Protein AF-A0A1B6GAY7-F1 (afdb_monomer)

Nearest PDB structures (foldseek):
  6uro-assembly1_F  TM=9.931E-01  e=2.383E-10  Homo sapiens
  2ooe-assembly1_A-2  TM=9.954E-01  e=4.032E-10  Mus musculus

Structure (mmCIF, N/CA/C/O backbone):
data_AF-A0A1B6GAY7-F1
#
_entry.id   AF-A0A1B6GAY7-F1
#
loop_
_atom_site.group_PDB
_atom_site.id
_atom_site.type_symbol
_atom_site.label_atom_id
_atom_site.label_alt_id
_atom_site.label_comp_id
_atom_site.label_asym_id
_atom_site.label_entity_id
_atom_site.label_seq_id
_atom_site.pdbx_PDB_ins_code
_atom_site.Cartn_x
_atom_site.Cartn_y
_atom_site.Cartn_z
_atom_site.occupancy
_atom_site.B_iso_or_equiv
_atom_site.auth_seq_id
_atom_site.auth_comp_id
_atom_site.auth_asym_id
_atom_site.auth_atom_id
_atom_site.pdbx_PDB_model_num
ATOM 1 N N . GLU A 1 1 ? 14.647 10.108 -11.038 1.00 74.81 1 GLU A N 1
ATOM 2 C CA . GLU A 1 1 ? 13.353 10.812 -10.853 1.00 74.81 1 GLU A CA 1
ATOM 3 C C . GLU A 1 1 ? 12.911 10.953 -9.396 1.00 74.81 1 GLU A C 1
ATOM 5 O O . GLU A 1 1 ? 12.972 12.069 -8.897 1.00 74.81 1 GLU A O 1
ATOM 10 N N . ILE A 1 2 ? 12.541 9.877 -8.680 1.00 77.62 2 ILE A N 1
ATOM 11 C CA . ILE A 1 2 ? 12.000 9.977 -7.299 1.00 77.62 2 ILE A CA 1
ATOM 12 C C . ILE A 1 2 ? 12.979 10.670 -6.333 1.00 77.62 2 ILE A C 1
ATOM 14 O O . ILE A 1 2 ? 12.605 11.623 -5.660 1.00 77.62 2 ILE A O 1
ATOM 18 N N . ARG A 1 3 ? 14.266 10.284 -6.344 1.00 78.44 3 ARG A N 1
ATOM 19 C CA . ARG A 1 3 ? 15.323 10.946 -5.545 1.00 78.44 3 ARG A CA 1
ATOM 20 C C . ARG A 1 3 ? 15.480 12.446 -5.824 1.00 78.44 3 ARG A C 1
ATOM 22 O O . ARG A 1 3 ? 15.930 13.175 -4.953 1.00 78.44 3 ARG A O 1
ATOM 29 N N . VAL A 1 4 ? 15.128 12.895 -7.028 1.00 82.19 4 VAL A N 1
ATOM 30 C CA . VAL A 1 4 ? 15.241 14.297 -7.471 1.00 82.19 4 VAL A CA 1
ATOM 31 C C . VAL A 1 4 ? 13.868 14.996 -7.397 1.00 82.19 4 VAL A C 1
ATOM 33 O O . VAL A 1 4 ? 13.689 16.078 -7.941 1.00 82.19 4 VAL A O 1
ATOM 36 N N . ARG A 1 5 ? 12.875 14.372 -6.737 1.00 80.94 5 ARG A N 1
ATOM 37 C CA . ARG A 1 5 ? 11.490 14.854 -6.568 1.00 80.94 5 ARG A CA 1
ATOM 38 C C . ARG A 1 5 ? 10.761 15.192 -7.876 1.00 80.94 5 ARG A C 1
ATOM 40 O O . ARG A 1 5 ? 9.799 15.955 -7.877 1.00 80.94 5 ARG A O 1
ATOM 47 N N . ASN A 1 6 ? 11.172 14.590 -8.994 1.00 86.56 6 ASN A N 1
ATOM 48 C CA . ASN A 1 6 ? 10.479 14.745 -10.272 1.00 86.56 6 ASN A CA 1
ATOM 49 C C . ASN A 1 6 ? 9.335 13.727 -10.389 1.00 86.56 6 ASN A C 1
ATOM 51 O O . ASN A 1 6 ? 9.463 12.679 -11.030 1.00 86.56 6 ASN A O 1
ATOM 55 N N . TYR A 1 7 ? 8.231 14.014 -9.701 1.00 87.19 7 TYR A N 1
ATOM 56 C CA . TYR A 1 7 ? 7.109 13.083 -9.575 1.00 87.19 7 TYR A CA 1
ATOM 57 C C . TYR A 1 7 ? 6.330 12.891 -10.882 1.00 87.19 7 TYR A C 1
ATOM 59 O O . TYR A 1 7 ? 5.909 11.776 -11.167 1.00 87.19 7 TYR A O 1
ATOM 67 N N . GLU A 1 8 ? 6.228 13.915 -11.733 1.00 87.69 8 GLU A N 1
ATOM 68 C CA . GLU A 1 8 ? 5.519 13.806 -13.016 1.00 87.69 8 GLU A CA 1
ATOM 69 C C . GLU A 1 8 ? 6.206 12.812 -13.968 1.00 87.69 8 GLU A C 1
ATOM 71 O O . GLU A 1 8 ? 5.561 11.947 -14.568 1.00 87.69 8 GLU A O 1
ATOM 76 N N . LYS A 1 9 ? 7.540 12.882 -14.078 1.00 89.62 9 LYS A N 1
ATOM 77 C CA . LYS A 1 9 ? 8.302 11.908 -14.874 1.00 89.62 9 LYS A CA 1
ATOM 78 C C . LYS A 1 9 ? 8.256 10.514 -14.254 1.00 89.62 9 LYS A C 1
ATOM 80 O O . LYS A 1 9 ? 8.156 9.536 -14.994 1.00 89.62 9 LYS A O 1
ATOM 85 N N . ALA A 1 10 ? 8.308 10.411 -12.924 1.00 91.00 10 ALA A N 1
ATOM 86 C CA . ALA A 1 10 ? 8.174 9.129 -12.233 1.00 91.00 10 ALA A CA 1
ATOM 87 C C . ALA A 1 10 ? 6.816 8.465 -12.529 1.00 91.00 10 ALA A C 1
ATOM 89 O O . ALA A 1 10 ? 6.781 7.278 -12.848 1.00 91.00 10 ALA A O 1
ATOM 90 N N . GLU A 1 11 ? 5.720 9.228 -12.519 1.00 91.31 11 GLU A N 1
ATOM 91 C CA . GLU A 1 11 ? 4.382 8.719 -12.835 1.00 91.31 11 GLU A CA 1
ATOM 92 C C . GLU A 1 11 ? 4.288 8.184 -14.268 1.00 91.31 11 GLU A C 1
ATOM 94 O O . GLU A 1 11 ? 3.832 7.058 -14.478 1.00 91.31 11 GLU A O 1
ATOM 99 N N . LYS A 1 12 ? 4.811 8.932 -15.250 1.00 93.69 12 LYS A N 1
ATOM 100 C CA . LYS A 1 12 ? 4.883 8.486 -16.654 1.00 93.69 12 LYS A CA 1
ATOM 101 C C . LYS A 1 12 ? 5.698 7.197 -16.814 1.00 93.69 12 LYS A C 1
ATOM 103 O O . LYS A 1 12 ? 5.348 6.339 -17.624 1.00 93.69 12 LYS A O 1
ATOM 108 N N . LEU A 1 13 ? 6.776 7.033 -16.041 1.00 93.50 13 LEU A N 1
ATOM 109 C CA . LEU A 1 13 ? 7.560 5.795 -16.040 1.00 93.50 13 LEU A CA 1
ATOM 110 C C . LEU A 1 13 ? 6.751 4.621 -15.481 1.00 93.50 13 LEU A C 1
ATOM 112 O O . LEU A 1 13 ? 6.685 3.587 -16.148 1.00 93.50 13 LEU A O 1
ATOM 116 N N . PHE A 1 14 ? 6.088 4.787 -14.332 1.00 94.75 14 PHE A N 1
ATOM 117 C CA . PHE A 1 14 ? 5.233 3.743 -13.758 1.00 94.75 14 PHE A CA 1
ATOM 118 C C . PHE A 1 14 ? 4.107 3.336 -14.712 1.00 94.75 14 PHE A C 1
ATOM 120 O O . PHE A 1 14 ? 3.928 2.144 -14.956 1.00 94.75 14 PHE A O 1
ATOM 127 N N . GLN A 1 15 ? 3.414 4.296 -15.332 1.00 93.38 15 GLN A N 1
ATOM 128 C CA . GLN A 1 15 ? 2.374 4.010 -16.330 1.00 93.38 15 GLN A CA 1
ATOM 129 C C . GLN A 1 15 ? 2.901 3.166 -17.501 1.00 93.38 15 GLN A C 1
ATOM 131 O O . GLN A 1 15 ? 2.192 2.310 -18.028 1.00 93.38 15 GLN A O 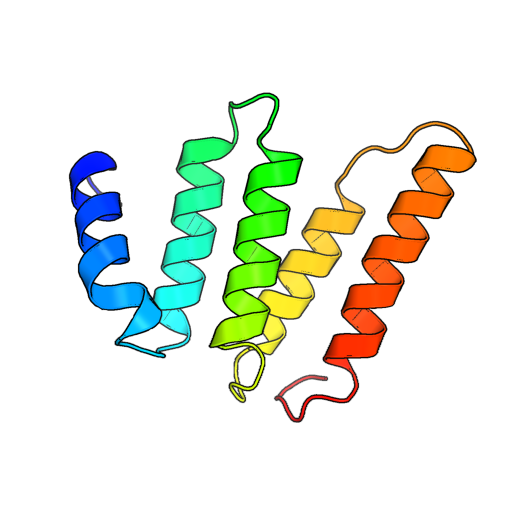1
ATOM 136 N N . ARG A 1 16 ? 4.162 3.370 -17.900 1.00 94.62 16 ARG A N 1
ATOM 137 C CA . ARG A 1 16 ? 4.773 2.647 -19.019 1.00 94.62 16 ARG A CA 1
ATOM 138 C C . ARG A 1 16 ? 5.212 1.226 -18.660 1.00 94.62 16 ARG A C 1
ATOM 140 O O . ARG A 1 16 ? 5.125 0.352 -19.528 1.00 94.62 16 ARG A O 1
ATOM 147 N N . CYS A 1 17 ? 5.733 0.997 -17.449 1.00 94.88 17 CYS A N 1
ATOM 148 C CA . CYS A 1 17 ? 6.415 -0.259 -17.110 1.00 94.88 17 CYS A CA 1
ATOM 149 C C . CYS A 1 17 ? 5.776 -1.103 -16.002 1.00 94.88 17 CYS A C 1
ATOM 151 O O . CYS A 1 17 ? 5.959 -2.316 -16.035 1.00 94.88 17 CYS A O 1
ATOM 153 N N . LEU A 1 18 ? 5.020 -0.526 -15.063 1.00 95.81 18 LEU A N 1
ATOM 154 C CA . LEU A 1 18 ? 4.642 -1.206 -13.816 1.00 95.81 18 LEU A CA 1
ATOM 155 C C . LEU A 1 18 ? 3.868 -2.513 -14.051 1.00 95.81 18 LEU A C 1
ATOM 157 O O . LEU A 1 18 ? 4.202 -3.545 -13.484 1.00 95.81 18 LEU A O 1
ATOM 161 N N . ILE A 1 19 ? 2.880 -2.498 -14.950 1.00 95.06 19 ILE A N 1
ATOM 162 C CA . ILE A 1 19 ? 2.085 -3.695 -15.277 1.00 95.06 19 ILE A CA 1
ATOM 163 C C . ILE A 1 19 ? 2.790 -4.665 -16.233 1.00 95.06 19 ILE A C 1
ATOM 165 O O . ILE A 1 19 ? 2.363 -5.807 -16.361 1.00 95.06 19 ILE A O 1
ATOM 169 N N . LYS A 1 20 ? 3.837 -4.209 -16.933 1.00 95.00 20 LYS A N 1
ATOM 170 C CA . LYS A 1 20 ? 4.602 -5.027 -17.887 1.00 95.00 20 LYS A CA 1
ATOM 171 C C . LYS A 1 20 ? 5.758 -5.758 -17.209 1.00 95.00 20 LYS A C 1
ATOM 173 O O . LYS A 1 20 ? 6.185 -6.797 -17.695 1.00 95.00 20 LYS A O 1
ATOM 178 N N . ILE A 1 21 ? 6.274 -5.199 -16.115 1.00 95.44 21 ILE A N 1
ATOM 179 C CA . ILE A 1 21 ? 7.420 -5.716 -15.372 1.00 95.44 21 ILE A CA 1
ATOM 180 C C . ILE A 1 21 ? 6.943 -6.100 -13.971 1.00 95.44 21 ILE A C 1
ATOM 182 O O . ILE A 1 21 ? 6.823 -5.261 -13.080 1.00 95.44 21 ILE A O 1
ATOM 186 N N . LEU A 1 22 ? 6.690 -7.391 -13.770 1.00 95.38 22 LEU A N 1
ATOM 187 C CA . LEU A 1 22 ? 6.277 -7.950 -12.482 1.00 95.38 22 LEU A CA 1
ATOM 188 C C . LEU A 1 22 ? 7.500 -8.224 -11.595 1.00 95.38 22 LEU A C 1
ATOM 190 O O . LEU A 1 22 ? 7.812 -9.363 -11.276 1.00 95.38 22 LEU A O 1
ATOM 194 N N . ASN A 1 23 ? 8.224 -7.163 -11.235 1.00 96.62 23 ASN A N 1
ATOM 195 C CA . ASN A 1 23 ? 9.360 -7.225 -10.317 1.00 96.62 23 ASN A CA 1
ATOM 196 C C . ASN A 1 23 ? 8.967 -6.665 -8.943 1.00 96.62 23 ASN A C 1
ATOM 198 O O . ASN A 1 23 ? 8.504 -5.528 -8.852 1.00 96.62 23 ASN A O 1
ATOM 202 N N . ILE A 1 24 ? 9.184 -7.436 -7.876 1.00 96.62 24 ILE A N 1
ATOM 203 C CA . ILE A 1 24 ? 8.720 -7.087 -6.526 1.00 96.62 24 ILE A CA 1
ATOM 204 C C . ILE A 1 24 ? 9.243 -5.732 -6.022 1.00 96.62 24 ILE A C 1
ATOM 206 O O . ILE A 1 24 ? 8.493 -4.966 -5.413 1.00 96.62 24 ILE A O 1
ATOM 210 N N . ASP A 1 25 ? 10.494 -5.385 -6.322 1.00 96.81 25 ASP A N 1
ATOM 211 C CA . ASP A 1 25 ? 11.101 -4.134 -5.865 1.00 96.81 25 ASP A CA 1
ATOM 212 C C . ASP A 1 25 ? 10.543 -2.918 -6.609 1.00 96.81 25 ASP A C 1
ATOM 214 O O . ASP A 1 25 ? 10.353 -1.858 -6.008 1.00 96.81 25 ASP A O 1
ATOM 218 N N . LEU A 1 26 ? 10.190 -3.071 -7.891 1.00 97.00 26 LEU A N 1
ATOM 219 C CA . LEU A 1 26 ? 9.493 -2.031 -8.652 1.00 97.00 26 LEU A CA 1
ATOM 220 C C . LEU A 1 26 ? 8.116 -1.720 -8.045 1.00 97.00 26 LEU A C 1
ATOM 222 O O . LEU A 1 26 ? 7.740 -0.551 -7.935 1.00 97.00 26 LEU A O 1
ATOM 226 N N . TRP A 1 27 ? 7.380 -2.747 -7.616 1.00 98.00 27 TRP A N 1
ATOM 227 C CA . TRP A 1 27 ? 6.075 -2.578 -6.971 1.00 98.00 27 TRP A CA 1
ATOM 228 C C . TRP A 1 27 ? 6.188 -1.960 -5.573 1.00 98.00 27 TRP A C 1
ATOM 230 O O . TRP A 1 27 ? 5.410 -1.065 -5.239 1.00 98.00 27 TRP A O 1
ATOM 240 N N . LYS A 1 28 ? 7.204 -2.337 -4.786 1.00 97.69 28 LYS A N 1
ATOM 241 C CA . LYS A 1 28 ? 7.524 -1.654 -3.517 1.00 97.69 28 LYS A CA 1
ATOM 242 C C . LYS A 1 28 ? 7.877 -0.182 -3.741 1.00 97.69 28 LYS A C 1
ATOM 244 O O . LYS A 1 28 ? 7.402 0.689 -3.014 1.00 97.69 28 LYS A O 1
ATOM 249 N N . LEU A 1 29 ? 8.663 0.119 -4.777 1.00 96.62 29 LEU A N 1
ATOM 250 C CA . LEU A 1 29 ? 9.005 1.493 -5.147 1.00 96.62 29 LEU A CA 1
ATOM 251 C C . LEU A 1 29 ? 7.765 2.301 -5.553 1.00 96.62 29 LEU A C 1
ATOM 253 O O . LEU A 1 29 ? 7.648 3.466 -5.175 1.00 96.62 29 LEU A O 1
ATOM 257 N N . TYR A 1 30 ? 6.832 1.690 -6.285 1.00 97.56 30 TYR A N 1
ATOM 258 C CA . TYR A 1 30 ? 5.546 2.299 -6.626 1.00 97.56 30 TYR A CA 1
ATOM 259 C C . TYR A 1 30 ? 4.714 2.629 -5.379 1.00 97.56 30 TYR A C 1
ATOM 261 O O . TYR A 1 30 ? 4.236 3.756 -5.251 1.00 97.56 30 TYR A O 1
ATOM 269 N N . LEU A 1 31 ? 4.586 1.696 -4.433 1.00 97.94 31 LEU A N 1
ATOM 270 C CA . LEU A 1 31 ? 3.843 1.932 -3.189 1.00 97.94 31 LEU A CA 1
ATOM 271 C C . LEU A 1 31 ? 4.464 3.070 -2.365 1.00 97.94 31 LEU A C 1
ATOM 273 O O . LEU A 1 31 ? 3.743 3.950 -1.895 1.00 97.94 31 LEU A O 1
ATOM 277 N N . ASN A 1 32 ? 5.795 3.119 -2.269 1.00 95.94 32 ASN A N 1
ATOM 278 C CA . ASN A 1 32 ? 6.501 4.231 -1.625 1.00 95.94 32 ASN A CA 1
ATOM 279 C C . ASN A 1 32 ? 6.253 5.567 -2.343 1.00 95.94 32 ASN A C 1
ATOM 281 O O . ASN A 1 32 ? 5.975 6.571 -1.695 1.00 95.94 32 ASN A O 1
ATOM 285 N N . TYR A 1 33 ? 6.265 5.579 -3.679 1.00 95.56 33 TYR A N 1
ATOM 286 C CA . TYR A 1 33 ? 5.916 6.768 -4.459 1.00 95.56 33 TYR A CA 1
ATOM 287 C C . TYR A 1 33 ? 4.491 7.265 -4.163 1.00 95.56 33 TYR A C 1
ATOM 289 O O . TYR A 1 33 ? 4.283 8.468 -3.980 1.00 95.56 33 TYR A O 1
ATOM 297 N N . VAL A 1 34 ? 3.501 6.366 -4.098 1.00 96.38 34 VAL A N 1
ATOM 298 C CA . VAL A 1 34 ? 2.115 6.740 -3.764 1.00 96.38 34 VAL A CA 1
ATOM 299 C C . VAL A 1 34 ? 2.043 7.296 -2.343 1.00 96.38 34 VAL A C 1
ATOM 301 O O . VAL A 1 34 ? 1.440 8.351 -2.138 1.00 96.38 34 VAL A O 1
ATOM 304 N N . LYS A 1 35 ? 2.705 6.643 -1.382 1.00 95.00 35 LYS A N 1
ATOM 305 C CA . LYS A 1 35 ? 2.793 7.106 0.006 1.00 95.00 35 LYS A CA 1
ATOM 306 C C . LYS A 1 35 ? 3.344 8.530 0.090 1.00 95.00 35 LYS A C 1
ATOM 308 O O . LYS A 1 35 ? 2.693 9.405 0.657 1.00 95.00 35 LYS A O 1
ATOM 313 N N . ASP A 1 36 ? 4.485 8.786 -0.541 1.00 92.75 36 ASP A N 1
ATOM 314 C CA . ASP A 1 36 ? 5.161 10.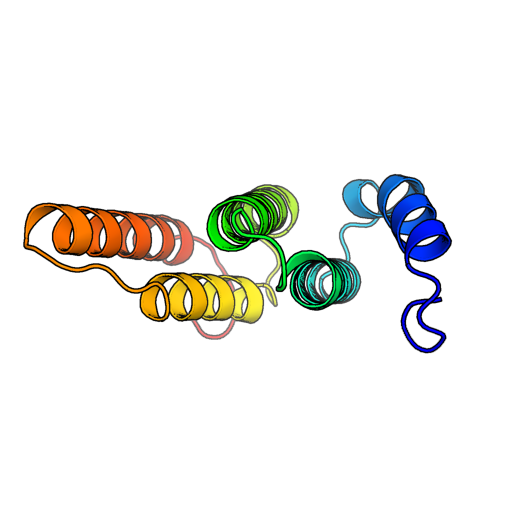082 -0.470 1.00 92.75 36 ASP A CA 1
ATOM 315 C C . ASP A 1 36 ? 4.365 11.189 -1.171 1.00 92.75 36 ASP A C 1
ATOM 317 O O . ASP A 1 36 ? 4.220 12.289 -0.638 1.00 92.75 36 ASP A O 1
ATOM 321 N N . THR A 1 37 ? 3.804 10.905 -2.349 1.00 93.75 37 THR A N 1
ATOM 322 C CA . THR A 1 37 ? 3.136 11.932 -3.166 1.00 93.75 37 THR A CA 1
ATOM 323 C C . THR A 1 37 ? 1.691 12.203 -2.779 1.00 93.75 37 THR A C 1
ATOM 325 O O . THR A 1 37 ? 1.166 13.264 -3.124 1.00 93.75 37 THR A O 1
ATOM 328 N N . LYS A 1 38 ? 1.015 11.258 -2.116 1.00 93.81 38 LYS A N 1
ATOM 329 C CA . LYS A 1 38 ? -0.412 11.378 -1.783 1.00 93.81 38 LYS A CA 1
ATOM 330 C C . LYS A 1 38 ? -0.673 11.600 -0.293 1.00 93.81 38 LYS A C 1
ATOM 332 O O . LYS A 1 38 ? -1.816 11.89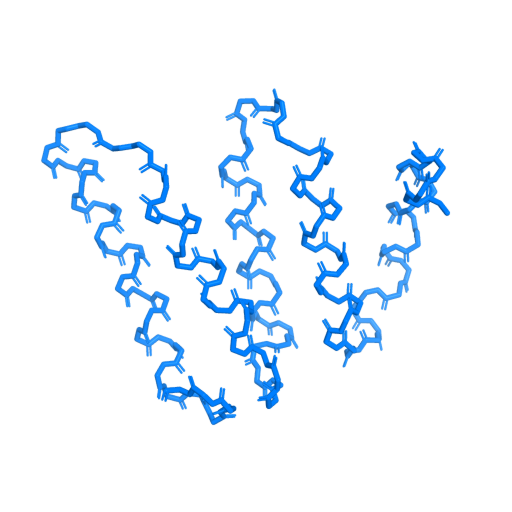0 0.035 1.00 93.81 38 LYS A O 1
ATOM 337 N N . SER A 1 39 ? 0.339 11.514 0.578 1.00 92.81 39 SER A N 1
ATOM 338 C CA . SER A 1 39 ? 0.208 11.637 2.046 1.00 92.81 39 SER A CA 1
ATOM 339 C C . SER A 1 39 ? -0.505 12.903 2.537 1.00 92.81 39 SER A C 1
ATOM 341 O O . SER A 1 39 ? -1.172 12.861 3.566 1.00 92.81 39 SER A O 1
ATOM 343 N N . SER A 1 40 ? -0.400 14.018 1.808 1.00 93.62 40 SER A N 1
ATOM 344 C CA . SER A 1 40 ? -1.035 15.296 2.160 1.00 93.62 40 SER A CA 1
ATOM 345 C C . SER A 1 40 ? -2.490 15.432 1.696 1.00 93.62 40 SER A C 1
ATOM 347 O O . SER A 1 40 ? -3.158 16.405 2.044 1.00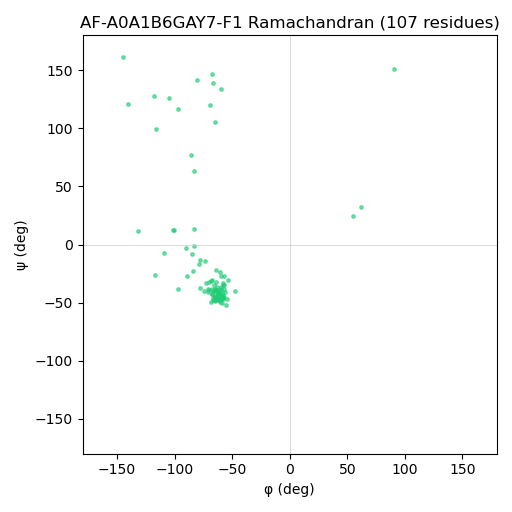 93.62 40 SER A O 1
ATOM 349 N N . LEU A 1 41 ? -2.999 14.490 0.896 1.00 94.44 41 LEU A N 1
ATOM 350 C CA . LEU A 1 41 ? -4.366 14.542 0.384 1.00 94.44 41 LEU A CA 1
ATOM 351 C C . LEU A 1 41 ? -5.357 14.050 1.442 1.00 94.44 41 LEU A C 1
ATOM 353 O O . LEU A 1 41 ? -5.132 13.029 2.084 1.00 94.44 41 LEU A O 1
ATOM 357 N N . GLN A 1 42 ? -6.527 14.685 1.538 1.00 94.62 42 GLN A N 1
ATOM 358 C CA . GLN A 1 42 ? -7.620 14.177 2.383 1.00 94.62 42 GLN A CA 1
ATOM 359 C C . GLN A 1 42 ? -8.044 12.753 1.976 1.00 94.62 42 GLN A C 1
ATOM 361 O O . GLN A 1 42 ? -8.320 11.910 2.823 1.00 94.62 42 GLN A O 1
ATOM 366 N N . THR A 1 43 ? -7.988 12.449 0.676 1.00 95.56 43 THR A N 1
ATOM 367 C CA . THR A 1 43 ? -8.286 11.123 0.110 1.00 95.56 43 THR A CA 1
ATOM 368 C C . THR A 1 43 ? -7.096 10.155 0.180 1.00 95.56 43 THR A C 1
ATOM 370 O O . THR A 1 43 ? -7.078 9.155 -0.539 1.00 95.56 43 THR A O 1
ATOM 373 N N . TYR A 1 44 ? -6.039 10.464 0.942 1.00 96.31 44 TYR A N 1
ATOM 374 C CA . TYR A 1 44 ? -4.828 9.639 1.009 1.00 96.31 44 TYR A CA 1
ATOM 375 C C . TYR A 1 44 ? -5.149 8.191 1.375 1.00 96.31 44 TYR A C 1
ATOM 377 O O . TYR A 1 44 ? -4.686 7.272 0.702 1.00 96.31 44 TYR A O 1
ATOM 385 N N . LYS A 1 45 ? -5.982 7.996 2.407 1.00 95.62 45 LYS A N 1
ATOM 386 C CA . LYS A 1 45 ? -6.304 6.665 2.933 1.00 95.62 45 LYS A CA 1
ATOM 387 C C . LYS A 1 45 ? -6.930 5.770 1.855 1.00 95.62 45 LYS A C 1
ATOM 389 O O . LYS A 1 45 ? -6.496 4.639 1.660 1.00 95.62 45 LYS A O 1
ATOM 394 N N . GLU A 1 46 ? -7.886 6.313 1.106 1.00 95.88 46 GLU A N 1
ATOM 395 C CA . GLU A 1 46 ? -8.560 5.621 0.003 1.00 95.88 46 GLU A CA 1
ATOM 396 C C . GLU A 1 46 ? -7.595 5.302 -1.144 1.00 95.88 46 GLU A C 1
ATOM 398 O O . GLU A 1 46 ? -7.525 4.162 -1.598 1.00 95.88 46 GLU A O 1
ATOM 403 N N . LYS A 1 47 ? -6.799 6.287 -1.582 1.00 97.19 47 LYS A N 1
ATOM 404 C CA . LYS A 1 47 ? -5.842 6.104 -2.685 1.00 97.19 47 LYS A CA 1
ATOM 405 C C . LYS A 1 47 ? -4.741 5.104 -2.341 1.00 97.19 47 LYS A C 1
ATOM 407 O O . LYS A 1 47 ? -4.330 4.331 -3.202 1.00 97.19 47 LYS A O 1
ATOM 412 N N . MET A 1 48 ? -4.265 5.110 -1.098 1.00 98.06 48 MET A N 1
ATOM 413 C CA . MET A 1 48 ? -3.236 4.178 -0.650 1.00 98.06 48 MET A CA 1
ATOM 414 C C . MET A 1 48 ? -3.790 2.753 -0.522 1.00 98.06 48 MET A C 1
ATOM 416 O O . MET A 1 48 ? -3.129 1.816 -0.959 1.00 98.06 48 MET A O 1
ATOM 420 N N . ALA A 1 49 ? -5.016 2.582 -0.008 1.00 97.94 49 ALA A N 1
ATOM 421 C CA . ALA A 1 49 ? -5.686 1.278 0.013 1.00 97.94 49 ALA A CA 1
ATOM 422 C C . ALA A 1 49 ? -5.866 0.710 -1.405 1.00 97.94 49 ALA A C 1
ATOM 424 O O . ALA A 1 49 ? -5.494 -0.433 -1.657 1.00 97.94 49 ALA A O 1
ATOM 425 N N . GLN A 1 50 ? -6.320 1.536 -2.356 1.00 98.31 50 GLN A N 1
ATOM 426 C CA . GLN A 1 50 ? -6.432 1.147 -3.768 1.00 98.31 50 GLN A CA 1
ATOM 427 C C . GLN A 1 50 ? -5.082 0.733 -4.371 1.00 98.31 50 GLN A C 1
ATOM 429 O O . GLN A 1 50 ? -5.019 -0.227 -5.135 1.00 98.31 50 GLN A O 1
ATOM 434 N N . ALA A 1 51 ? -3.996 1.432 -4.026 1.00 98.44 51 ALA A N 1
ATOM 435 C CA . ALA A 1 51 ? -2.659 1.085 -4.499 1.00 98.44 51 ALA A CA 1
ATOM 436 C C . ALA A 1 51 ? -2.172 -0.260 -3.933 1.00 98.44 51 ALA A C 1
ATOM 438 O O . ALA A 1 51 ? -1.581 -1.045 -4.675 1.00 98.44 51 ALA A O 1
ATOM 439 N N . TYR A 1 52 ? -2.445 -0.549 -2.654 1.00 98.69 52 TYR A N 1
ATOM 440 C CA . TYR A 1 52 ? -2.151 -1.856 -2.061 1.00 98.69 52 TYR A CA 1
ATOM 441 C C . TYR A 1 52 ? -2.981 -2.973 -2.692 1.00 98.69 52 TYR A C 1
ATOM 443 O O . TYR A 1 52 ? -2.404 -3.984 -3.088 1.00 98.69 52 TYR A O 1
ATOM 451 N N . ASP A 1 53 ? -4.296 -2.790 -2.840 1.00 98.50 53 ASP A N 1
ATOM 452 C CA . ASP A 1 53 ? -5.163 -3.774 -3.500 1.00 98.50 53 ASP A CA 1
ATOM 453 C C . ASP A 1 53 ? -4.664 -4.066 -4.925 1.00 98.50 53 ASP A C 1
ATOM 455 O O . ASP A 1 53 ? -4.493 -5.225 -5.302 1.00 98.50 53 ASP A O 1
ATOM 459 N N . PHE A 1 54 ? -4.316 -3.021 -5.682 1.00 98.38 54 PHE A N 1
ATOM 460 C CA . PHE A 1 54 ? -3.759 -3.156 -7.026 1.00 98.38 54 PHE A CA 1
ATOM 461 C C . PHE A 1 54 ? -2.425 -3.915 -7.047 1.00 98.38 54 PHE A C 1
ATOM 463 O O . PHE A 1 54 ? -2.221 -4.783 -7.898 1.00 98.38 54 PHE A O 1
ATOM 470 N N . ALA A 1 55 ? -1.521 -3.622 -6.108 1.00 98.44 55 ALA A N 1
ATOM 471 C CA . ALA A 1 55 ? -0.255 -4.336 -5.996 1.00 98.44 55 ALA A CA 1
ATOM 472 C C . ALA A 1 55 ? -0.473 -5.817 -5.659 1.00 98.44 55 ALA A C 1
ATOM 474 O O . ALA A 1 55 ? 0.109 -6.683 -6.309 1.00 98.44 55 ALA A O 1
ATOM 475 N N . LEU A 1 56 ? -1.349 -6.130 -4.702 1.00 98.00 56 LEU A N 1
ATOM 476 C CA . LEU A 1 56 ? -1.648 -7.512 -4.317 1.00 98.00 56 LEU A CA 1
ATOM 477 C C . LEU A 1 56 ? -2.371 -8.293 -5.423 1.00 98.00 56 LEU A C 1
ATOM 479 O O . LEU A 1 56 ? -2.152 -9.494 -5.565 1.00 98.00 56 LEU A O 1
ATOM 483 N N . ASP A 1 57 ? -3.173 -7.629 -6.253 1.00 97.81 57 ASP A N 1
ATOM 484 C CA . ASP A 1 57 ? -3.786 -8.245 -7.435 1.00 97.81 57 ASP A CA 1
ATOM 485 C C . ASP A 1 57 ? -2.765 -8.598 -8.524 1.00 97.81 57 ASP A C 1
ATOM 487 O O . ASP A 1 57 ? -2.969 -9.559 -9.265 1.00 97.81 57 ASP A O 1
ATOM 491 N N . LYS A 1 58 ? -1.671 -7.834 -8.648 1.00 97.69 58 LYS A N 1
ATOM 492 C CA . LYS A 1 58 ? -0.670 -8.033 -9.710 1.00 97.69 58 LYS A CA 1
ATOM 493 C C . LYS A 1 58 ? 0.540 -8.850 -9.286 1.00 97.69 58 LYS A C 1
ATOM 495 O O . LYS A 1 58 ? 1.033 -9.635 -10.091 1.00 97.69 58 LYS A O 1
ATOM 500 N N . ILE A 1 59 ? 1.021 -8.665 -8.061 1.00 97.25 59 ILE A N 1
ATOM 501 C CA . ILE A 1 59 ? 2.248 -9.296 -7.560 1.00 97.25 59 ILE A CA 1
ATOM 502 C C . ILE A 1 59 ? 2.081 -9.937 -6.181 1.00 97.25 59 ILE A C 1
ATOM 504 O O . ILE A 1 59 ? 3.056 -10.353 -5.562 1.00 97.25 59 ILE A O 1
ATOM 508 N N . GLY A 1 60 ? 0.843 -10.072 -5.699 1.00 96.12 60 GLY A N 1
ATOM 509 C CA . GLY A 1 60 ? 0.570 -10.715 -4.418 1.00 96.12 60 GLY A CA 1
ATOM 510 C C . GLY A 1 60 ? 1.038 -12.166 -4.355 1.00 96.12 60 GLY A C 1
ATOM 511 O O . GLY A 1 60 ? 1.378 -12.599 -3.272 1.00 96.12 60 GLY A O 1
ATOM 512 N N . MET A 1 61 ? 1.116 -12.893 -5.477 1.00 96.19 61 MET A N 1
ATOM 513 C CA . MET A 1 61 ? 1.593 -14.290 -5.530 1.00 96.19 61 MET A CA 1
ATOM 514 C C . MET A 1 61 ? 3.121 -14.440 -5.586 1.00 96.19 61 MET A C 1
ATOM 516 O O . MET A 1 61 ? 3.626 -15.557 -5.647 1.00 96.19 61 MET A O 1
ATOM 520 N N . ASP A 1 62 ? 3.875 -13.340 -5.608 1.00 96.94 62 ASP A N 1
ATOM 521 C CA . ASP A 1 62 ? 5.335 -13.414 -5.580 1.00 96.94 62 ASP A CA 1
ATOM 522 C C . ASP A 1 62 ? 5.817 -13.968 -4.228 1.00 96.94 62 ASP A C 1
ATOM 524 O O . ASP A 1 62 ? 5.311 -13.591 -3.167 1.00 96.94 62 ASP A O 1
ATOM 528 N N . ILE A 1 63 ? 6.821 -14.845 -4.254 1.00 96.62 63 ILE A N 1
ATOM 529 C CA . ILE A 1 63 ? 7.361 -15.511 -3.061 1.00 96.62 63 ILE A CA 1
ATOM 530 C C . ILE A 1 63 ? 7.934 -14.522 -2.024 1.00 96.62 63 ILE A C 1
ATOM 532 O O . ILE A 1 63 ? 7.959 -14.822 -0.828 1.00 96.62 63 ILE A O 1
ATOM 536 N N . HIS A 1 64 ? 8.337 -13.321 -2.450 1.00 97.06 64 HIS A N 1
ATOM 537 C CA . HIS A 1 64 ? 8.847 -12.233 -1.611 1.00 97.06 64 HIS A CA 1
ATOM 538 C C . HIS A 1 64 ? 7.804 -11.129 -1.338 1.00 97.06 64 HIS A C 1
ATOM 540 O O . HIS A 1 64 ? 8.153 -10.049 -0.838 1.00 97.06 64 HIS A O 1
ATOM 546 N N . SER A 1 65 ? 6.525 -11.375 -1.641 1.00 97.06 65 SER A N 1
ATOM 547 C CA . SER A 1 65 ? 5.437 -10.397 -1.491 1.00 97.06 65 SER A CA 1
ATOM 548 C C . SER A 1 65 ? 5.005 -10.129 -0.049 1.00 97.06 65 SER A C 1
ATOM 550 O O . SER A 1 65 ? 4.340 -9.119 0.185 1.00 97.06 65 SER A O 1
ATOM 552 N N . PHE A 1 66 ? 5.406 -10.958 0.924 1.00 97.44 66 PHE A N 1
ATOM 553 C CA . PHE A 1 66 ? 5.000 -10.841 2.333 1.00 97.44 66 PHE A CA 1
ATOM 554 C C . PHE A 1 66 ? 5.125 -9.418 2.896 1.00 97.44 66 PHE A C 1
ATOM 556 O O . PHE A 1 66 ? 4.227 -8.944 3.589 1.00 97.44 66 PHE A O 1
ATOM 563 N N . GLY A 1 67 ? 6.196 -8.697 2.542 1.00 97.44 67 GLY A N 1
ATOM 564 C CA . GLY A 1 67 ? 6.377 -7.307 2.968 1.00 97.44 67 GLY A CA 1
ATOM 565 C C . GLY A 1 67 ? 5.207 -6.396 2.573 1.00 97.44 67 GLY A C 1
ATOM 566 O O . GLY A 1 67 ? 4.742 -5.619 3.397 1.00 97.44 67 GLY A O 1
ATOM 567 N N . ILE A 1 68 ? 4.663 -6.551 1.360 1.00 98.19 68 ILE A N 1
ATOM 568 C CA . ILE A 1 68 ? 3.523 -5.756 0.872 1.00 98.19 68 ILE A CA 1
ATOM 569 C C . ILE A 1 68 ? 2.252 -6.089 1.663 1.00 98.19 68 ILE A C 1
ATOM 571 O O . ILE A 1 68 ? 1.509 -5.187 2.049 1.00 98.19 68 ILE A O 1
ATOM 575 N N . TRP A 1 69 ? 2.014 -7.374 1.942 1.00 98.12 69 TRP A N 1
ATOM 576 C CA . TRP A 1 69 ? 0.881 -7.818 2.760 1.00 98.12 69 TRP A CA 1
ATOM 577 C C . TRP A 1 69 ? 0.941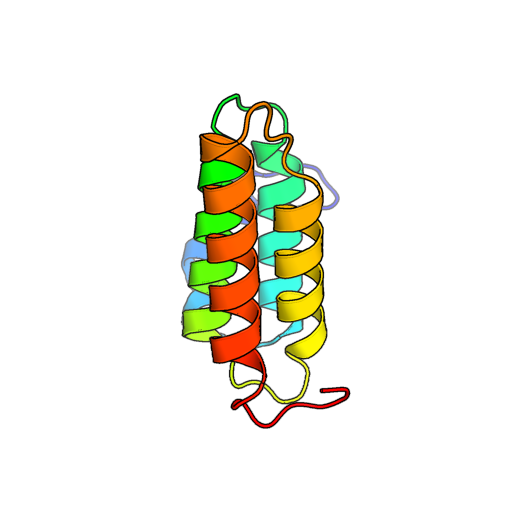 -7.237 4.173 1.00 98.12 69 TRP A C 1
ATOM 579 O O . TRP A 1 69 ? -0.038 -6.662 4.656 1.00 98.12 69 TRP A O 1
ATOM 589 N N . ASN A 1 70 ? 2.100 -7.357 4.822 1.00 97.88 70 ASN A N 1
ATOM 590 C CA . ASN A 1 70 ? 2.317 -6.853 6.172 1.00 97.88 70 ASN A CA 1
ATOM 591 C C . ASN A 1 70 ? 2.169 -5.323 6.235 1.00 97.88 70 ASN A C 1
ATOM 593 O O . ASN A 1 70 ? 1.487 -4.804 7.121 1.00 97.88 70 ASN A O 1
ATOM 597 N N . ASP A 1 71 ? 2.736 -4.602 5.267 1.00 98.38 71 ASP A N 1
ATOM 598 C CA . ASP A 1 71 ? 2.627 -3.145 5.184 1.00 98.38 71 ASP A CA 1
ATOM 599 C C . ASP A 1 71 ? 1.177 -2.690 4.986 1.00 98.38 71 ASP A C 1
ATOM 601 O O . ASP A 1 71 ? 0.745 -1.729 5.631 1.00 98.38 71 ASP A O 1
ATOM 605 N N . TYR A 1 72 ? 0.390 -3.405 4.175 1.00 98.56 72 TYR A N 1
ATOM 606 C CA . TYR A 1 72 ? -1.026 -3.092 3.992 1.00 98.56 72 TYR A CA 1
ATOM 607 C C . TYR A 1 72 ? -1.830 -3.298 5.282 1.00 98.56 72 TYR A C 1
ATOM 609 O O . TYR A 1 72 ? -2.599 -2.424 5.689 1.00 98.56 72 TYR A O 1
ATOM 617 N N . VAL A 1 73 ? -1.615 -4.415 5.980 1.00 98.44 73 VAL A N 1
ATOM 618 C CA . VAL A 1 73 ? -2.257 -4.669 7.277 1.00 98.44 73 VAL A CA 1
ATOM 619 C C . VAL A 1 73 ? -1.891 -3.588 8.296 1.00 98.44 73 VAL A C 1
ATOM 621 O O . VAL A 1 73 ? -2.771 -3.082 8.997 1.00 98.44 73 VAL A O 1
ATOM 624 N N . ASN A 1 74 ? -0.616 -3.204 8.378 1.00 98.38 74 ASN A N 1
ATOM 625 C CA . ASN A 1 74 ? -0.158 -2.158 9.294 1.00 98.38 74 ASN A CA 1
ATOM 626 C C . ASN A 1 74 ? -0.751 -0.792 8.937 1.00 98.38 74 ASN A C 1
ATOM 628 O O . ASN A 1 74 ? -1.188 -0.055 9.823 1.00 98.38 74 ASN A O 1
ATOM 632 N N . PHE A 1 75 ? -0.855 -0.485 7.645 1.00 98.25 75 PHE A N 1
ATOM 633 C CA . PHE A 1 75 ? -1.544 0.704 7.166 1.00 98.25 75 PHE A CA 1
ATOM 634 C C . PHE A 1 75 ? -3.016 0.714 7.605 1.00 98.25 75 PHE A C 1
ATOM 636 O O . PHE A 1 75 ? -3.447 1.683 8.230 1.00 98.25 75 PHE A O 1
ATOM 643 N N . LEU A 1 76 ? -3.768 -0.371 7.391 1.00 98.00 76 LEU A N 1
ATOM 644 C CA . LEU A 1 76 ? -5.167 -0.468 7.832 1.00 98.00 76 LEU A CA 1
ATOM 645 C C . LEU A 1 76 ? -5.299 -0.335 9.356 1.00 98.00 76 LEU A C 1
ATOM 647 O O . LEU A 1 76 ? -6.211 0.334 9.840 1.00 98.00 76 LEU A O 1
ATOM 651 N N . LYS A 1 77 ? -4.365 -0.909 10.127 1.00 97.62 77 LYS A N 1
ATOM 652 C CA . LYS A 1 77 ? -4.300 -0.745 11.590 1.00 97.62 77 LYS A CA 1
ATOM 653 C C . LYS A 1 77 ? -4.024 0.699 12.018 1.00 97.62 77 LYS A C 1
ATOM 655 O O . LYS A 1 77 ? -4.540 1.103 13.056 1.00 97.62 77 LYS A O 1
ATOM 660 N N . SER A 1 78 ? -3.274 1.479 11.241 1.00 96.12 78 SER A N 1
ATOM 661 C CA . SER A 1 78 ? -2.999 2.894 11.542 1.00 96.12 78 SER A CA 1
ATOM 662 C C . SER A 1 78 ? -4.150 3.849 11.213 1.00 96.12 78 SER A C 1
ATOM 664 O O . SER A 1 78 ? -4.131 4.995 11.647 1.00 96.12 78 SER A O 1
ATOM 666 N N . VAL A 1 79 ? -5.161 3.409 10.456 1.00 94.75 79 VAL A N 1
ATOM 667 C CA . VAL A 1 79 ? -6.317 4.255 10.143 1.00 94.75 79 VAL A CA 1
ATOM 668 C C . VAL A 1 79 ? -7.150 4.470 11.406 1.00 94.75 79 VAL A C 1
ATOM 670 O O . VA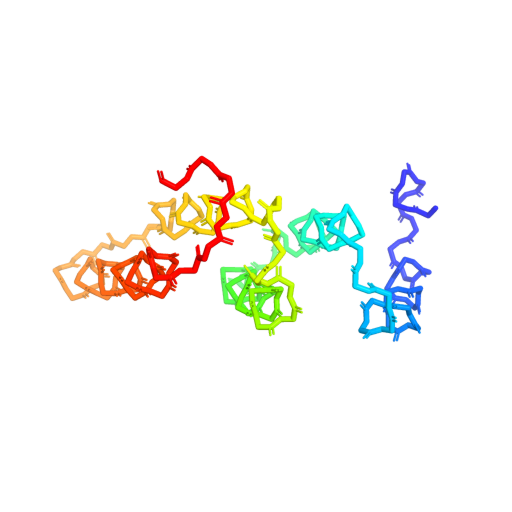L A 1 79 ? -7.666 3.509 11.980 1.00 94.75 79 VAL A O 1
ATOM 673 N N . ASP A 1 80 ? -7.304 5.727 11.824 1.00 93.88 80 ASP A N 1
ATOM 674 C CA . ASP A 1 80 ? -8.214 6.085 12.916 1.00 93.88 80 ASP A CA 1
ATOM 675 C C . ASP A 1 80 ? -9.649 5.687 12.579 1.00 93.88 80 ASP A C 1
ATOM 677 O O . ASP A 1 80 ? -10.144 5.958 11.482 1.00 93.88 80 ASP A O 1
ATOM 681 N N . ALA A 1 81 ? -10.309 5.057 13.542 1.00 94.62 81 ALA A N 1
ATOM 682 C CA . ALA A 1 81 ? -11.708 4.681 13.484 1.00 94.62 81 ALA A CA 1
ATOM 683 C C . ALA A 1 81 ? -12.293 4.946 14.869 1.00 94.62 81 ALA A C 1
ATOM 685 O O . ALA A 1 81 ? -11.780 4.419 15.851 1.00 94.62 81 ALA A O 1
ATOM 686 N N . ILE A 1 82 ? -13.311 5.801 14.944 1.00 95.00 82 ILE A N 1
ATOM 687 C CA . ILE A 1 82 ? -13.935 6.202 16.207 1.00 95.00 82 ILE A CA 1
ATOM 688 C C . 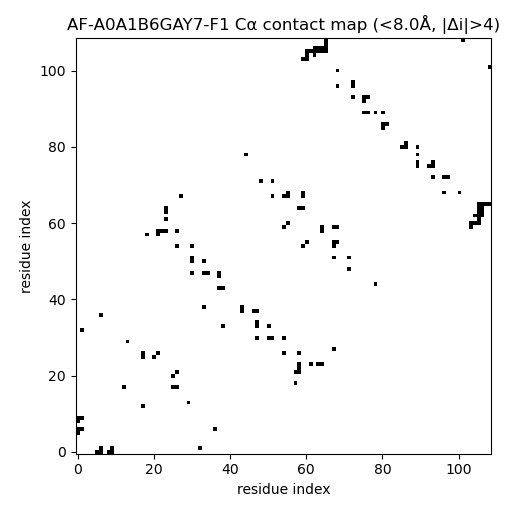ILE A 1 82 ? -15.391 5.760 16.172 1.00 95.00 82 ILE A C 1
ATOM 690 O O . ILE A 1 82 ? -16.126 6.074 15.234 1.00 95.00 82 ILE A O 1
ATOM 694 N N . GLY A 1 83 ? -15.795 5.038 17.213 1.00 96.69 83 GLY A N 1
ATOM 695 C CA . GLY A 1 83 ? -17.136 4.491 17.345 1.00 96.69 83 GLY A CA 1
ATOM 696 C C . GLY A 1 83 ? -17.260 3.087 16.758 1.00 96.69 83 GLY A C 1
ATOM 697 O O . GLY A 1 83 ? -16.594 2.711 15.790 1.00 96.69 83 GLY A O 1
ATOM 698 N N . SER A 1 84 ? -18.176 2.316 17.340 1.00 96.44 84 SER A N 1
ATOM 699 C CA . SER A 1 84 ? -18.265 0.868 17.135 1.00 96.44 84 SER A CA 1
ATOM 700 C C . SER A 1 84 ? -18.459 0.462 15.674 1.00 96.44 84 SER A C 1
ATOM 702 O O . SER A 1 84 ? -17.964 -0.578 15.247 1.00 96.44 84 SER A O 1
ATOM 704 N N . PHE A 1 85 ? -19.169 1.264 14.876 1.00 96.88 85 PHE A N 1
ATOM 705 C CA . PHE A 1 85 ? -19.370 0.968 13.457 1.00 96.88 85 PHE A CA 1
ATOM 706 C C . PHE A 1 85 ? -18.068 1.091 12.648 1.00 96.88 85 PHE A C 1
ATOM 708 O O . PHE A 1 85 ? -17.703 0.162 11.926 1.00 96.88 85 PHE A O 1
ATOM 715 N N . ALA A 1 86 ? -17.339 2.201 12.802 1.00 95.81 86 ALA A N 1
ATOM 716 C CA . ALA A 1 86 ? -16.081 2.435 12.094 1.00 95.81 86 ALA A CA 1
ATOM 717 C C . ALA A 1 86 ? -14.999 1.427 12.519 1.00 95.81 86 ALA A C 1
ATOM 719 O O . ALA A 1 86 ? -14.261 0.903 11.681 1.00 95.81 86 ALA A O 1
ATOM 720 N N . GLU A 1 87 ? -14.934 1.094 13.810 1.00 97.25 87 GLU A N 1
ATOM 721 C CA . GLU A 1 87 ? -14.022 0.070 14.329 1.00 97.25 87 GLU A CA 1
ATOM 722 C C . GLU A 1 87 ? -14.320 -1.312 13.727 1.00 97.25 87 GLU A C 1
ATOM 724 O O . GLU A 1 87 ? -13.404 -2.005 13.278 1.00 97.25 87 GLU A O 1
ATOM 729 N N . ASN A 1 88 ? -15.597 -1.695 13.617 1.00 97.50 88 ASN A N 1
ATOM 730 C CA . ASN A 1 88 ? -15.990 -2.955 12.978 1.00 97.50 88 ASN A CA 1
ATOM 731 C C . ASN A 1 88 ? -15.671 -2.993 11.474 1.00 97.50 88 ASN A C 1
ATOM 733 O O . ASN A 1 88 ? -15.279 -4.047 10.956 1.00 97.50 88 ASN A O 1
ATOM 737 N N . GLN A 1 89 ? -15.785 -1.863 10.767 1.00 96.88 89 GLN A N 1
ATOM 738 C CA . GLN A 1 89 ? -15.337 -1.767 9.373 1.00 96.88 89 GLN A CA 1
ATOM 739 C C . GLN A 1 89 ? -13.827 -1.991 9.256 1.00 96.88 89 GLN A C 1
ATO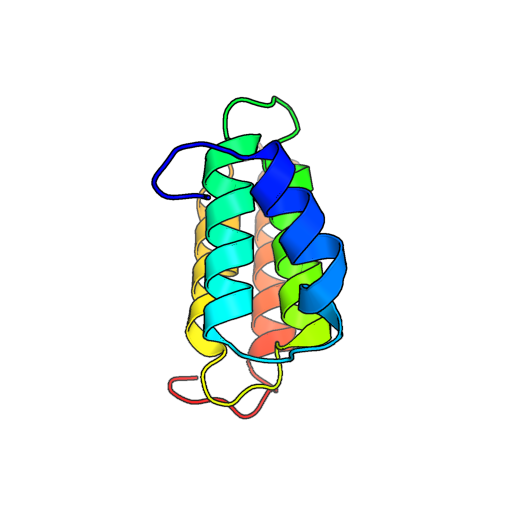M 741 O O . GLN A 1 89 ? -13.388 -2.794 8.428 1.00 96.88 89 GLN A O 1
ATOM 746 N N . LYS A 1 90 ? -13.036 -1.358 10.128 1.00 97.25 90 LYS A N 1
ATOM 747 C CA . LYS A 1 90 ? -11.580 -1.543 10.189 1.00 97.25 90 LYS A CA 1
ATOM 748 C C . LYS A 1 90 ? -11.201 -3.000 10.468 1.00 97.25 90 LYS A C 1
ATOM 750 O O . LYS A 1 90 ? -10.366 -3.561 9.758 1.00 97.25 90 LYS A O 1
ATOM 755 N N . ILE A 1 91 ? -11.848 -3.640 11.444 1.00 98.06 91 ILE A N 1
ATOM 756 C CA . ILE A 1 91 ? -11.646 -5.065 11.757 1.00 98.06 91 ILE A CA 1
ATOM 757 C C . ILE A 1 91 ? -11.948 -5.936 10.531 1.00 98.06 91 ILE A C 1
ATOM 759 O O . ILE A 1 91 ? -11.174 -6.836 10.200 1.00 98.06 91 ILE A O 1
ATOM 763 N N . SER A 1 92 ? -13.056 -5.667 9.841 1.00 98.31 92 SER A N 1
ATOM 764 C CA . SER A 1 92 ? -13.469 -6.438 8.665 1.00 98.31 92 SER A CA 1
ATOM 765 C C . SER A 1 92 ? -12.498 -6.272 7.493 1.00 98.31 92 SER A C 1
ATOM 767 O O . SER A 1 92 ? -12.150 -7.266 6.854 1.00 98.31 92 SER A O 1
ATOM 769 N N . ALA A 1 93 ? -12.000 -5.055 7.256 1.00 97.88 93 ALA A N 1
ATOM 770 C CA . ALA A 1 93 ? -10.993 -4.782 6.233 1.00 97.88 93 ALA A CA 1
ATOM 771 C C . ALA A 1 93 ? -9.676 -5.524 6.515 1.00 97.88 93 ALA A C 1
ATOM 773 O O . ALA A 1 93 ? -9.160 -6.218 5.642 1.00 97.88 93 ALA A O 1
ATOM 774 N N . ILE A 1 94 ? -9.172 -5.458 7.753 1.00 98.50 94 ILE A N 1
ATOM 775 C CA . ILE A 1 94 ? -7.947 -6.165 8.161 1.00 98.50 94 ILE A CA 1
ATOM 776 C C . ILE A 1 94 ? -8.118 -7.683 8.013 1.00 98.50 94 ILE A C 1
ATOM 778 O O . ILE A 1 94 ? -7.255 -8.356 7.448 1.00 98.50 94 ILE A O 1
ATOM 782 N N . ARG A 1 95 ? -9.248 -8.230 8.481 1.00 98.69 95 ARG A N 1
ATOM 783 C CA . ARG A 1 95 ? -9.550 -9.665 8.375 1.00 98.69 95 ARG A CA 1
ATOM 784 C C . ARG A 1 95 ? -9.553 -10.133 6.921 1.00 98.69 95 ARG A C 1
ATOM 786 O O . ARG A 1 95 ? -8.994 -11.188 6.636 1.00 98.69 95 ARG A O 1
ATOM 793 N N . LYS A 1 96 ? -10.134 -9.344 6.011 1.00 98.19 96 LYS A N 1
ATOM 794 C CA . LYS A 1 96 ? -10.165 -9.649 4.574 1.00 98.19 96 LYS A CA 1
ATOM 795 C C . LYS A 1 96 ? -8.754 -9.806 3.998 1.00 98.19 96 LYS A C 1
ATOM 797 O O . LYS A 1 96 ? -8.513 -10.748 3.247 1.00 98.19 96 LYS A O 1
ATOM 802 N N . VAL A 1 97 ? -7.820 -8.927 4.370 1.00 98.19 97 VAL A N 1
ATOM 803 C CA . VAL A 1 97 ? -6.423 -9.009 3.907 1.00 98.19 97 VAL A CA 1
ATOM 804 C C . VAL A 1 97 ? -5.732 -10.253 4.467 1.00 98.19 97 VAL A C 1
ATOM 806 O O . VAL A 1 97 ? -5.126 -10.994 3.699 1.00 98.19 97 VAL A O 1
ATOM 809 N N . TYR A 1 98 ? -5.885 -10.544 5.764 1.00 98.00 98 TYR A N 1
ATOM 810 C CA . TYR A 1 98 ? -5.317 -11.759 6.365 1.00 98.00 98 TYR A CA 1
ATOM 811 C C . TYR A 1 98 ? -5.846 -13.045 5.722 1.00 98.00 98 TYR A C 1
ATOM 813 O O . TYR A 1 98 ? -5.061 -13.921 5.372 1.00 98.00 98 TYR A O 1
ATOM 821 N N . GLN A 1 99 ? -7.163 -13.155 5.528 1.00 97.88 99 GLN A N 1
ATOM 822 C CA . GLN A 1 99 ? -7.784 -14.338 4.921 1.00 97.88 99 GLN A CA 1
ATOM 823 C C . GLN A 1 99 ? -7.327 -14.559 3.478 1.00 97.88 99 GLN A C 1
ATOM 825 O O . GLN A 1 99 ? -7.134 -15.698 3.063 1.00 97.88 99 GLN A O 1
ATOM 830 N N . ARG A 1 100 ? -7.132 -13.477 2.719 1.00 97.12 100 ARG A N 1
ATOM 831 C CA . ARG A 1 100 ? -6.600 -13.554 1.357 1.00 97.12 100 ARG A CA 1
ATOM 832 C C . ARG A 1 100 ? -5.111 -13.925 1.347 1.00 97.12 100 ARG A C 1
ATOM 834 O O . ARG A 1 100 ? -4.689 -14.678 0.478 1.00 97.12 100 ARG A O 1
ATOM 841 N N . GLY A 1 101 ? -4.330 -13.401 2.292 1.00 95.94 101 GLY A N 1
ATOM 842 C CA . GLY A 1 101 ? -2.886 -13.620 2.367 1.00 95.94 101 GLY A CA 1
ATOM 843 C C . GLY A 1 101 ? -2.497 -15.014 2.858 1.00 95.94 101 GLY A C 1
ATOM 844 O O . GLY A 1 101 ? -1.593 -15.608 2.292 1.00 95.94 101 GLY A O 1
ATOM 845 N N . ILE A 1 102 ? -3.189 -15.574 3.856 1.00 96.19 102 ILE A N 1
ATOM 846 C CA . ILE A 1 102 ? -2.784 -16.838 4.510 1.00 96.19 102 ILE A CA 1
ATOM 847 C C . ILE A 1 102 ? -2.814 -18.065 3.584 1.00 96.19 102 ILE A C 1
ATOM 849 O O . ILE A 1 102 ? -2.143 -19.058 3.841 1.00 96.19 102 ILE A O 1
ATOM 853 N N . VAL A 1 103 ? -3.590 -18.007 2.500 1.00 95.75 103 V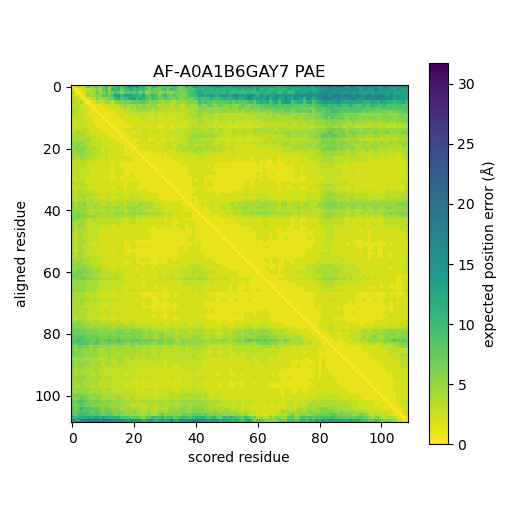AL A N 1
ATOM 854 C CA . VAL A 1 103 ? -3.689 -19.089 1.507 1.00 95.75 103 VAL A CA 1
ATOM 855 C C . VAL A 1 103 ? -2.669 -18.960 0.373 1.00 95.75 103 VAL A C 1
ATOM 857 O O . VAL A 1 103 ? -2.630 -19.807 -0.515 1.00 95.75 103 VAL A O 1
ATOM 860 N N . ASN A 1 104 ? -1.874 -17.891 0.363 1.00 94.56 104 ASN A N 1
ATOM 861 C CA . ASN A 1 104 ? -0.949 -17.577 -0.714 1.00 94.56 104 ASN A CA 1
ATOM 862 C C . ASN A 1 104 ? 0.471 -18.062 -0.376 1.00 94.56 104 ASN A C 1
ATOM 864 O O . ASN A 1 104 ? 1.054 -17.545 0.570 1.00 94.56 104 ASN A O 1
ATOM 868 N N . PRO A 1 105 ? 1.069 -19.004 -1.124 1.00 95.06 105 PRO A N 1
ATOM 869 C CA . PRO A 1 105 ? 2.406 -19.511 -0.817 1.00 95.06 105 PRO A CA 1
ATOM 870 C C . PRO A 1 105 ? 3.485 -18.424 -0.962 1.00 95.06 105 PRO A C 1
ATOM 872 O O . PRO A 1 105 ? 3.883 -18.065 -2.068 1.00 95.06 105 PRO A O 1
ATOM 875 N N . MET A 1 106 ? 3.985 -17.912 0.162 1.00 94.94 106 MET A N 1
ATOM 876 C CA . MET A 1 106 ? 5.047 -16.905 0.216 1.00 94.94 106 MET A CA 1
ATOM 877 C C . MET A 1 106 ? 5.958 -17.130 1.425 1.00 94.94 106 MET A C 1
ATOM 879 O O . MET A 1 106 ? 5.599 -17.838 2.366 1.00 94.94 106 MET A O 1
ATOM 883 N N . LEU A 1 107 ? 7.157 -16.545 1.403 1.00 93.06 107 LEU A N 1
ATOM 884 C CA . LEU A 1 107 ? 8.076 -16.622 2.539 1.00 93.06 107 LEU A CA 1
ATOM 885 C C . LEU A 1 107 ? 7.528 -15.848 3.739 1.00 93.06 107 LEU A C 1
ATOM 887 O O . LEU A 1 107 ? 6.959 -14.773 3.573 1.00 93.06 107 LEU A O 1
ATOM 891 N N . ASN A 1 108 ? 7.819 -16.348 4.942 1.00 87.81 108 ASN A N 1
ATOM 892 C CA . ASN A 1 108 ? 7.505 -15.700 6.222 1.00 87.81 108 ASN A CA 1
ATOM 893 C C . ASN A 1 108 ? 6.002 -15.491 6.486 1.00 87.81 108 ASN A C 1
ATOM 895 O O . ASN A 1 108 ? 5.636 -14.511 7.132 1.00 87.81 108 ASN A O 1
ATOM 899 N N . ILE A 1 109 ? 5.157 -16.397 5.980 1.00 77.31 109 ILE A N 1
ATOM 900 C CA . ILE A 1 109 ? 3.721 -16.450 6.295 1.00 77.31 109 ILE A CA 1
ATOM 901 C C . ILE A 1 109 ? 3.449 -16.897 7.730 1.00 77.31 109 ILE A C 1
ATOM 903 O O . ILE A 1 109 ? 4.222 -17.743 8.237 1.00 77.31 109 ILE A O 1
#

Organism: NCBI:txid1464854

Solvent-accessible surface area (backbone atoms only — not comparable to full-atom values): 6387 Å² total; per-residue (Å²): 82,69,95,74,68,36,56,71,63,39,51,57,50,45,76,71,39,52,91,78,49,92,43,72,67,62,54,52,51,49,53,51,50,50,50,71,75,32,63,87,43,92,61,26,70,61,56,50,51,52,50,48,54,52,46,47,74,74,44,46,76,39,50,79,27,44,63,60,56,54,51,47,48,52,49,54,70,68,54,87,55,78,58,74,68,45,40,50,50,48,53,51,54,44,48,53,54,51,64,62,49,76,78,47,77,40,55,92,116

Secondary structure (DSSP, 8-state):
-GGGT-HHHHHHHHHHHTTT---HHHHHHHHHHHHHHHTTSTTHHHHHHHHHHHHHHHHTTSTTTHHHHHHHHHHHHHS---SHHHHHHHHHHHHHHHHHHTTS--TT-

InterPro domains:
  IPR003107 HAT (Half-A-TPR) repeat [SM00386] (5-36)
  IPR003107 HAT (Half-A-TPR) repeat [SM00386] (43-78)
  IPR008847 Suppressor of forked [PF05843] (1-109)
  IPR011990 Tetratricopeptide-like helical domain superfamily [SSF48452] (1-108)
  IPR045243 mRNA 3'-end-processing protein Rna14-like [PTHR19980] (1-109)

Mean predicted aligned error: 3.3 Å

Sequence (109 aa):
EIRVRNYEKAEKLFQRCLIKILNIDLWKLYLNYVKDTKSSLQTYKEKMAQAYDFALDKIGMDIHSFGIWNDYVNFLKSVDAIGSFAENQKISAIRKVYQRGIVNPMLNI

Foldseek 3Di:
DVVVVPLVVVVVVCVVPVLPDLDLVSLVVVLVSLCVPCVPPPCSLVSSLVSLVVNCVRRVLPQACVVSLVVNLVSLVPDDADDDVRVVVSVVVSVVSCVVNVPRNHPPD

Radius of gyration: 14.82 Å; Cα contacts (8 Å, |Δi|>4): 82; chains: 1; bounding box: 35×35×36 Å

pLDDT: mean 95.02, std 4.71, range [74.81, 98.69]